Protein AF-A0A819GLT6-F1 (afdb_monomer_lite)

Sequence (121 aa):
MIDINNEDMTQNHTFIRQIHTNDDTNINTNDFDRIEAMKEKSKNAARSRREKENAEFFELAKLLPLPHAITDQLDKASVIRLTTSYLKMRAIIPEGLGSTWGSRSLTQSAIEREVNSQLAQ

Foldseek 3Di:
DDDPDPVVVVVVVVVVVVVPPDDPDCPDPVNVVVVVVVVVVVVVVVVVVVVVVVVVLLVLLVPFLDDSVVSVPDDSVVSVVSSVVVVVVCVVCVPPPPPVSNPPPPVNVVVVVVVVVVVVD

pLDDT: mean 75.35, std 18.66, range [40.0, 98.25]

Secondary structure (DSSP, 8-state):
-----TTHHHHHHHHHHHHT-SS-----HHHHHHHHHHHHHHHHHHHHHHHHHHHHHHHHHHTSSS-HHHHTT--HHHHHHHHHHHHHHHHH-TT--TTTT----HHHHHHHHHHHHHTT-

Structure (mmCIF, N/CA/C/O backbone):
data_AF-A0A819GLT6-F1
#
_entry.id   AF-A0A819GLT6-F1
#
loop_
_atom_site.group_PDB
_atom_site.id
_atom_site.type_symbol
_atom_site.label_atom_id
_atom_site.label_alt_id
_atom_site.label_comp_id
_atom_site.label_asym_id
_atom_site.label_entity_id
_atom_site.label_seq_id
_atom_site.pdbx_PDB_ins_code
_atom_site.Cartn_x
_atom_site.Cartn_y
_atom_site.Cartn_z
_atom_site.occupancy
_atom_site.B_iso_or_equiv
_atom_site.auth_seq_id
_atom_site.auth_comp_id
_atom_site.auth_asym_id
_atom_site.auth_atom_id
_atom_site.pdbx_PDB_model_num
ATOM 1 N N . MET A 1 1 ? -9.568 -15.986 -32.851 1.00 40.72 1 MET A N 1
ATOM 2 C CA . MET A 1 1 ? -8.146 -16.049 -32.469 1.00 40.72 1 MET A CA 1
ATOM 3 C C . MET A 1 1 ? -7.388 -15.549 -33.682 1.00 40.72 1 MET A C 1
ATOM 5 O O . MET A 1 1 ? -7.341 -16.260 -34.671 1.00 40.72 1 MET A O 1
ATOM 9 N N . ILE A 1 2 ? -7.037 -14.262 -33.692 1.00 40.00 2 ILE A N 1
ATOM 10 C CA . ILE A 1 2 ? -6.351 -13.619 -34.818 1.00 40.00 2 ILE A CA 1
ATOM 11 C C . ILE A 1 2 ? -5.000 -13.195 -34.266 1.00 40.00 2 ILE A C 1
ATOM 13 O O . ILE A 1 2 ? -4.938 -12.339 -33.383 1.00 40.00 2 ILE A O 1
ATOM 17 N N . ASP A 1 3 ? -3.960 -13.863 -34.744 1.00 49.28 3 ASP A N 1
ATOM 18 C CA . ASP A 1 3 ? -2.574 -13.571 -34.425 1.00 49.28 3 ASP A CA 1
ATOM 19 C C . ASP A 1 3 ? -2.206 -12.225 -35.057 1.00 49.28 3 ASP A C 1
ATOM 21 O O . ASP A 1 3 ? -2.098 -12.088 -36.276 1.00 49.28 3 ASP A O 1
ATOM 25 N N . ILE A 1 4 ? -2.081 -11.195 -34.219 1.00 56.06 4 ILE A N 1
ATOM 26 C CA . ILE A 1 4 ? -1.525 -9.907 -34.629 1.00 56.06 4 ILE A CA 1
ATOM 27 C C . ILE A 1 4 ? -0.021 -10.137 -34.775 1.00 56.06 4 ILE A C 1
ATOM 29 O O . ILE A 1 4 ? 0.717 -10.191 -33.792 1.00 56.06 4 ILE A O 1
ATOM 33 N N . ASN A 1 5 ? 0.393 -10.366 -36.020 1.00 52.62 5 ASN A N 1
ATOM 34 C CA . ASN A 1 5 ? 1.764 -10.642 -36.418 1.00 52.62 5 ASN A CA 1
ATOM 35 C C . ASN A 1 5 ? 2.733 -9.600 -35.844 1.00 52.62 5 ASN A C 1
ATOM 37 O O . ASN A 1 5 ? 2.623 -8.400 -36.090 1.00 52.62 5 ASN A O 1
ATOM 41 N N . ASN A 1 6 ? 3.733 -10.097 -35.121 1.00 50.75 6 ASN A N 1
ATOM 42 C CA . ASN A 1 6 ? 4.807 -9.330 -34.491 1.00 50.75 6 ASN A CA 1
ATOM 43 C C . ASN A 1 6 ? 5.763 -8.656 -35.512 1.00 50.75 6 ASN A C 1
ATOM 45 O O . ASN A 1 6 ? 6.681 -7.946 -35.113 1.00 50.75 6 ASN A O 1
ATOM 49 N N . GLU A 1 7 ? 5.558 -8.878 -36.818 1.00 52.72 7 GLU A N 1
ATOM 50 C CA . GLU A 1 7 ? 6.360 -8.334 -37.927 1.00 52.72 7 GLU A CA 1
ATOM 51 C C . GLU A 1 7 ? 5.970 -6.893 -38.318 1.00 52.72 7 GLU A C 1
ATOM 53 O O . GLU A 1 7 ? 6.817 -6.126 -38.780 1.00 52.72 7 GLU A O 1
ATOM 58 N N . ASP A 1 8 ? 4.719 -6.480 -38.084 1.00 47.94 8 ASP A N 1
ATOM 59 C CA . ASP A 1 8 ? 4.194 -5.181 -38.554 1.00 47.94 8 ASP A CA 1
ATOM 60 C C . ASP A 1 8 ? 4.674 -3.995 -37.682 1.00 47.94 8 ASP A C 1
ATOM 62 O O . ASP A 1 8 ? 4.849 -2.856 -38.129 1.00 47.94 8 ASP A O 1
ATOM 66 N N . MET A 1 9 ? 4.997 -4.265 -36.412 1.00 50.91 9 MET A N 1
ATOM 67 C CA . MET A 1 9 ? 5.510 -3.248 -35.486 1.00 50.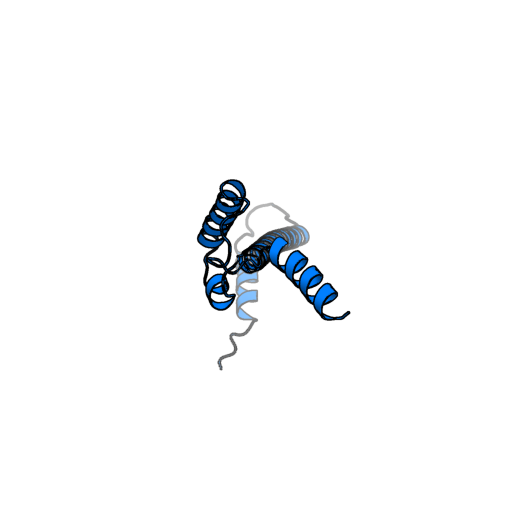91 9 MET A CA 1
ATOM 68 C C . MET A 1 9 ? 7.007 -2.958 -35.701 1.00 50.91 9 MET A C 1
ATOM 70 O O . MET A 1 9 ? 7.473 -1.846 -35.442 1.00 50.91 9 MET A O 1
ATOM 74 N N . THR A 1 10 ? 7.765 -3.921 -36.238 1.00 56.06 10 THR A N 1
ATOM 75 C CA . THR A 1 10 ? 9.195 -3.762 -36.564 1.00 56.06 10 THR A CA 1
ATOM 76 C C . THR A 1 10 ? 9.401 -2.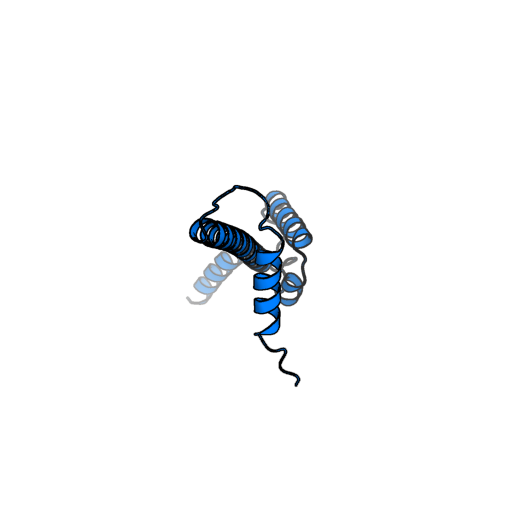936 -37.835 1.00 56.06 10 THR A C 1
ATOM 78 O O . THR A 1 10 ? 10.346 -2.144 -37.918 1.00 56.06 10 THR A O 1
ATOM 81 N N . GLN A 1 11 ? 8.487 -3.061 -38.802 1.00 53.19 11 GLN A N 1
ATOM 82 C CA . GLN A 1 11 ? 8.474 -2.256 -40.027 1.00 53.19 11 GLN A CA 1
ATOM 83 C C . GLN A 1 11 ? 8.196 -0.781 -39.720 1.00 53.19 11 GLN A C 1
ATOM 85 O O . GLN A 1 11 ? 8.917 0.084 -40.209 1.00 53.19 11 GLN A O 1
ATOM 90 N N . ASN A 1 12 ? 7.255 -0.484 -38.814 1.00 51.34 12 ASN A N 1
ATOM 91 C CA . ASN A 1 12 ? 7.021 0.886 -38.344 1.00 51.34 12 ASN A CA 1
ATOM 92 C C . ASN A 1 12 ? 8.275 1.497 -37.700 1.00 51.34 12 ASN A C 1
ATOM 94 O O . ASN A 1 12 ? 8.664 2.612 -38.033 1.00 51.34 12 ASN A O 1
ATOM 98 N N . HIS A 1 13 ? 8.973 0.752 -36.841 1.00 52.56 13 HIS A N 1
ATOM 99 C CA . HIS A 1 13 ? 10.213 1.237 -36.227 1.00 52.56 13 HIS A CA 1
ATOM 100 C C . HIS A 1 13 ? 11.342 1.458 -37.257 1.00 52.56 13 HIS A C 1
ATOM 102 O O . HIS A 1 13 ? 12.154 2.376 -37.123 1.00 52.56 13 HIS A O 1
ATOM 108 N N . THR A 1 14 ? 11.387 0.635 -38.307 1.00 56.62 14 THR A N 1
ATOM 109 C CA . THR A 1 14 ? 12.359 0.757 -39.407 1.00 56.62 14 THR A CA 1
ATOM 110 C C . THR A 1 14 ? 12.026 1.931 -40.333 1.00 56.62 14 THR A C 1
ATOM 112 O O . THR A 1 14 ? 12.925 2.639 -40.780 1.00 56.62 14 THR A O 1
ATOM 115 N N . PHE A 1 15 ? 10.742 2.200 -40.560 1.00 60.16 15 PHE A N 1
ATOM 116 C CA . PHE A 1 15 ? 10.264 3.320 -41.367 1.00 60.16 15 PHE A CA 1
ATOM 117 C C . PHE A 1 15 ? 10.466 4.668 -40.654 1.00 60.16 15 PHE A C 1
ATOM 119 O O . PHE A 1 15 ? 10.965 5.619 -41.252 1.00 60.16 15 PHE A O 1
ATOM 126 N N . ILE A 1 16 ? 10.209 4.734 -39.342 1.00 55.69 16 ILE A N 1
ATOM 127 C CA . ILE A 1 16 ? 10.506 5.920 -38.516 1.00 55.69 16 ILE A CA 1
ATOM 128 C C 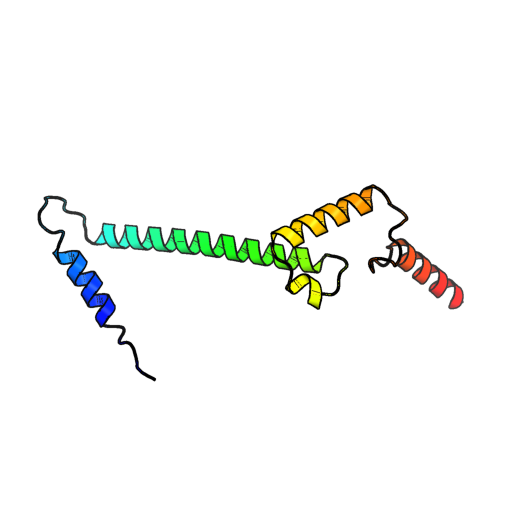. ILE A 1 16 ? 12.017 6.230 -38.494 1.00 55.69 16 ILE A C 1
ATOM 130 O O . ILE A 1 16 ? 12.402 7.398 -38.472 1.00 55.69 16 ILE A O 1
ATOM 134 N N . ARG A 1 17 ? 12.886 5.209 -38.594 1.00 55.88 17 ARG A N 1
ATOM 135 C CA . ARG A 1 17 ? 14.348 5.368 -38.729 1.00 55.88 17 ARG A CA 1
ATOM 136 C C . ARG A 1 17 ? 14.764 6.018 -40.060 1.00 55.88 17 ARG A C 1
ATOM 138 O O . ARG A 1 17 ? 15.793 6.683 -40.095 1.00 55.88 17 ARG A O 1
ATOM 145 N N . GLN A 1 18 ? 13.988 5.853 -41.134 1.00 54.00 18 GLN A N 1
ATOM 146 C CA . GLN A 1 18 ? 14.319 6.381 -42.467 1.00 54.00 18 GLN A CA 1
ATOM 147 C C . GLN A 1 18 ? 13.893 7.841 -42.688 1.00 54.00 18 GLN A C 1
ATOM 149 O O . GLN A 1 18 ? 14.492 8.518 -43.514 1.00 54.00 18 GLN A O 1
ATOM 154 N N . ILE A 1 19 ? 12.906 8.367 -41.953 1.00 53.53 19 ILE A N 1
ATOM 155 C CA . ILE A 1 19 ? 12.416 9.747 -42.166 1.00 53.53 19 ILE A CA 1
ATOM 156 C C . ILE A 1 19 ? 13.370 10.814 -41.579 1.00 53.53 19 ILE A C 1
ATOM 158 O O . ILE A 1 19 ? 13.351 11.963 -42.012 1.00 53.53 19 ILE A O 1
ATOM 162 N N . HIS A 1 20 ? 14.254 10.450 -40.644 1.00 54.16 20 HIS A N 1
ATOM 163 C CA . HIS A 1 20 ? 15.165 11.377 -39.950 1.00 54.16 20 HIS A CA 1
ATOM 164 C C . HIS A 1 20 ? 16.569 11.523 -40.587 1.00 54.16 20 HIS A C 1
ATOM 166 O O . HIS A 1 20 ? 17.479 12.031 -39.936 1.00 54.16 20 HIS A O 1
ATOM 172 N N . THR A 1 21 ? 16.788 11.089 -41.835 1.00 53.91 21 THR A N 1
ATOM 173 C CA . THR A 1 21 ? 18.126 11.066 -42.469 1.00 53.91 21 THR A CA 1
ATOM 174 C C . THR A 1 21 ? 18.391 12.234 -43.424 1.00 53.91 21 THR A C 1
ATOM 176 O O . THR A 1 21 ? 18.795 12.011 -44.560 1.00 53.91 21 THR A O 1
ATOM 179 N N . ASN A 1 22 ? 18.177 13.475 -42.987 1.00 53.84 22 ASN A N 1
ATOM 180 C CA . ASN A 1 22 ? 18.681 14.659 -43.697 1.00 53.84 22 ASN A CA 1
ATOM 181 C C . ASN A 1 22 ? 19.185 15.704 -42.688 1.00 53.84 22 ASN A C 1
ATOM 183 O O . ASN A 1 22 ? 18.630 16.791 -42.608 1.00 53.84 22 ASN A O 1
ATOM 187 N N . ASP A 1 23 ? 20.177 15.348 -41.870 1.00 50.72 23 ASP A N 1
ATOM 188 C CA . ASP A 1 23 ? 21.031 16.320 -41.172 1.00 50.72 23 ASP A CA 1
ATOM 189 C C . ASP A 1 23 ? 22.279 15.614 -40.611 1.00 50.72 23 ASP A C 1
ATOM 191 O O . ASP A 1 23 ? 22.182 14.505 -40.078 1.00 50.72 23 ASP A O 1
ATOM 195 N N . ASP A 1 24 ? 23.448 16.247 -40.746 1.00 55.41 24 ASP A N 1
ATOM 196 C CA . ASP A 1 24 ? 24.805 15.734 -40.470 1.00 55.41 24 ASP A CA 1
ATOM 197 C C . ASP A 1 24 ? 25.102 15.425 -38.983 1.00 55.41 24 ASP A C 1
ATOM 199 O O . ASP A 1 24 ? 26.063 15.916 -38.387 1.00 55.41 24 ASP A O 1
ATOM 203 N N . THR A 1 25 ? 24.325 14.545 -38.352 1.00 58.94 25 THR A N 1
ATOM 204 C CA . THR A 1 25 ? 24.693 13.950 -37.062 1.00 58.94 25 THR A CA 1
ATOM 205 C C . THR A 1 25 ? 24.854 12.446 -37.224 1.00 58.94 25 THR A C 1
ATOM 207 O O . THR A 1 25 ? 23.896 11.678 -37.248 1.00 58.94 25 THR A O 1
ATOM 210 N N . ASN A 1 26 ? 26.112 12.017 -37.348 1.00 55.94 26 ASN A N 1
ATOM 211 C CA . ASN A 1 26 ? 26.538 10.625 -37.233 1.00 55.94 26 ASN A CA 1
ATOM 212 C C . ASN A 1 26 ? 26.290 10.141 -35.791 1.00 55.94 26 ASN A C 1
ATOM 214 O O . ASN A 1 26 ? 27.213 10.018 -34.988 1.00 55.94 26 ASN A O 1
ATOM 218 N N . ILE A 1 27 ? 25.019 9.949 -35.432 1.00 58.78 27 ILE A N 1
ATOM 219 C CA . ILE A 1 27 ? 24.626 9.238 -34.223 1.00 58.78 27 ILE A CA 1
ATOM 220 C C . ILE A 1 27 ? 24.826 7.765 -34.552 1.00 58.78 27 ILE A C 1
ATOM 222 O O . ILE A 1 27 ? 24.081 7.171 -35.333 1.00 58.78 27 ILE A O 1
ATOM 226 N N . ASN A 1 28 ? 25.892 7.201 -33.994 1.00 66.25 28 ASN A N 1
ATOM 227 C CA . ASN A 1 28 ? 26.255 5.807 -34.170 1.00 66.25 28 ASN A CA 1
ATOM 228 C C . ASN A 1 28 ? 25.043 4.949 -33.767 1.00 66.25 28 ASN A C 1
ATOM 230 O O . ASN A 1 28 ? 24.435 5.196 -32.728 1.00 66.25 28 ASN A O 1
ATOM 234 N N . THR A 1 29 ? 24.660 3.944 -34.557 1.00 66.56 29 THR A N 1
ATOM 235 C CA . THR A 1 29 ? 23.488 3.085 -34.269 1.00 66.56 29 THR A CA 1
ATOM 236 C C . THR A 1 29 ? 23.526 2.492 -32.853 1.00 66.56 29 THR A C 1
ATOM 238 O O . THR A 1 29 ? 22.488 2.316 -32.219 1.00 66.56 29 THR A O 1
ATOM 241 N N . ASN A 1 30 ? 24.738 2.298 -32.324 1.00 71.81 30 ASN A N 1
ATOM 242 C CA . ASN A 1 30 ? 25.027 1.879 -30.953 1.00 71.81 30 ASN A CA 1
ATOM 243 C C . ASN A 1 30 ? 24.509 2.847 -29.866 1.00 71.81 30 ASN A C 1
ATOM 245 O O . ASN A 1 30 ? 24.168 2.410 -28.766 1.00 71.81 30 ASN A O 1
ATOM 249 N N . ASP A 1 31 ? 24.439 4.149 -30.147 1.00 77.62 31 ASP A N 1
ATOM 250 C CA . ASP A 1 31 ? 23.970 5.161 -29.196 1.00 77.62 31 ASP A CA 1
ATOM 251 C C . ASP A 1 31 ? 22.444 5.171 -29.087 1.00 77.62 31 ASP A C 1
ATOM 253 O O . ASP A 1 31 ? 21.910 5.323 -27.987 1.00 77.62 31 ASP A O 1
ATOM 257 N N . PHE A 1 32 ? 21.729 4.933 -30.191 1.00 78.75 32 PHE A N 1
ATOM 258 C CA . PHE A 1 32 ? 20.270 4.800 -30.165 1.00 78.75 32 PHE A CA 1
ATOM 259 C C . PHE A 1 32 ? 19.838 3.581 -29.339 1.00 78.75 32 PHE A C 1
ATOM 261 O O . PHE A 1 32 ? 19.008 3.713 -28.438 1.00 78.75 32 PHE A O 1
ATOM 268 N N . ASP A 1 33 ? 20.465 2.422 -29.566 1.00 81.56 33 ASP A N 1
ATOM 269 C CA . ASP A 1 33 ? 20.193 1.195 -28.804 1.00 81.56 33 ASP A CA 1
ATOM 270 C C . ASP A 1 33 ? 20.529 1.368 -27.314 1.00 81.56 33 ASP A C 1
ATOM 272 O O . ASP A 1 33 ? 19.822 0.874 -26.430 1.00 81.56 33 ASP A O 1
ATOM 276 N N . ARG A 1 34 ? 21.577 2.140 -27.002 1.00 84.31 34 ARG A N 1
ATOM 277 C CA . ARG A 1 34 ? 21.939 2.490 -25.625 1.00 84.31 34 ARG A CA 1
ATOM 278 C C . ARG A 1 34 ? 20.911 3.419 -24.974 1.00 84.31 34 ARG A C 1
ATOM 280 O O . ARG A 1 34 ? 20.588 3.222 -23.801 1.00 84.31 34 ARG A O 1
ATOM 287 N N . ILE A 1 35 ? 20.380 4.399 -25.706 1.00 86.62 35 ILE A N 1
ATOM 288 C CA . ILE A 1 35 ? 19.315 5.294 -25.228 1.00 86.62 35 ILE A CA 1
ATOM 289 C C . ILE A 1 35 ? 18.028 4.503 -24.964 1.00 86.62 35 ILE A C 1
ATOM 291 O O . ILE A 1 35 ? 17.430 4.666 -23.899 1.00 86.62 35 ILE A O 1
ATOM 295 N N . GLU A 1 36 ? 17.629 3.614 -25.874 1.00 84.38 36 GLU A N 1
ATOM 296 C CA . GLU A 1 36 ? 16.491 2.701 -25.691 1.00 84.38 36 GLU A CA 1
ATOM 297 C C . GLU A 1 36 ? 16.688 1.797 -24.465 1.00 84.38 36 GLU A C 1
ATOM 299 O O . GLU A 1 36 ? 15.834 1.748 -23.576 1.00 84.38 36 GLU A O 1
ATOM 304 N N . ALA A 1 37 ? 17.863 1.178 -24.323 1.00 84.25 37 ALA A N 1
ATOM 305 C CA . ALA A 1 37 ? 18.182 0.357 -23.157 1.00 84.25 37 ALA A CA 1
ATOM 306 C C . ALA A 1 37 ? 18.140 1.157 -21.841 1.00 84.25 37 ALA A C 1
ATOM 308 O O . ALA A 1 37 ? 17.707 0.642 -20.808 1.00 84.25 37 ALA A O 1
ATOM 309 N N . MET A 1 38 ? 18.578 2.420 -21.844 1.00 88.62 38 MET A N 1
ATOM 310 C CA . MET A 1 38 ? 18.496 3.301 -20.674 1.00 88.62 38 MET A CA 1
ATOM 311 C C . MET A 1 38 ? 17.050 3.697 -20.345 1.00 88.62 38 MET A C 1
ATOM 313 O O . MET A 1 38 ? 16.677 3.698 -19.167 1.00 88.62 38 MET A O 1
ATOM 317 N N . LYS A 1 39 ? 16.221 3.982 -21.357 1.00 89.19 39 LYS A N 1
ATOM 318 C CA . LYS A 1 39 ? 14.787 4.256 -21.181 1.00 89.19 39 LYS A CA 1
ATOM 319 C C . LYS A 1 39 ? 14.059 3.048 -20.598 1.00 89.19 39 LYS A C 1
ATOM 321 O O . LYS A 1 39 ? 13.345 3.196 -19.605 1.00 89.19 39 LYS A O 1
ATOM 326 N N . GLU A 1 40 ? 14.298 1.855 -21.137 1.00 89.75 40 GLU A N 1
ATOM 327 C CA . GLU A 1 40 ? 13.688 0.623 -20.629 1.00 89.75 40 GLU A CA 1
ATOM 328 C C . GLU A 1 40 ? 14.162 0.290 -19.206 1.00 89.75 40 GLU A C 1
ATOM 330 O O . GLU A 1 40 ? 13.347 -0.069 -18.355 1.00 89.75 40 GLU A O 1
ATOM 335 N N . LYS A 1 41 ? 15.442 0.514 -18.871 1.00 89.44 41 LYS A N 1
ATOM 336 C CA . LYS A 1 41 ? 15.929 0.396 -17.482 1.00 89.44 41 LYS A CA 1
ATOM 337 C C . LYS A 1 41 ? 15.217 1.361 -16.531 1.00 89.44 41 LYS A C 1
ATOM 339 O O . LYS A 1 41 ? 14.790 0.941 -15.457 1.00 89.44 41 LYS A O 1
ATOM 344 N N . SER A 1 42 ? 15.057 2.628 -16.918 1.00 93.50 42 SER A N 1
ATOM 345 C CA . SER A 1 42 ? 14.346 3.634 -16.113 1.00 93.50 42 SER A CA 1
ATOM 346 C C . SER A 1 42 ? 12.877 3.256 -15.898 1.00 93.50 42 SER A C 1
ATOM 348 O O . SER A 1 42 ? 12.363 3.295 -14.777 1.00 93.50 42 SER A O 1
ATOM 350 N N . LYS A 1 43 ? 12.210 2.792 -16.956 1.00 95.25 43 LYS A N 1
ATOM 351 C CA . LYS A 1 43 ? 10.828 2.306 -16.916 1.00 95.25 43 LYS A CA 1
ATOM 352 C C . LYS A 1 43 ? 10.673 1.094 -15.996 1.00 95.25 43 LYS A C 1
ATOM 354 O O . LYS A 1 43 ? 9.768 1.085 -15.160 1.00 95.25 43 LYS A O 1
ATOM 359 N N . ASN A 1 44 ? 11.576 0.118 -16.085 1.00 95.56 44 ASN A N 1
ATOM 360 C CA . ASN A 1 44 ? 11.585 -1.047 -15.200 1.00 95.56 44 ASN A CA 1
ATOM 361 C C . ASN A 1 44 ? 11.859 -0.653 -13.743 1.00 95.56 44 ASN A C 1
ATOM 363 O O . ASN A 1 44 ? 11.182 -1.146 -12.844 1.00 95.56 44 ASN A O 1
ATOM 367 N N . ALA A 1 45 ? 12.771 0.292 -13.495 1.00 96.69 45 ALA A N 1
ATOM 368 C CA . ALA A 1 45 ? 13.023 0.819 -12.155 1.00 96.69 45 ALA A CA 1
ATOM 369 C C . ALA A 1 45 ? 11.791 1.537 -11.573 1.00 96.69 45 ALA A C 1
ATOM 371 O O . ALA A 1 45 ? 11.440 1.338 -10.408 1.00 96.69 45 ALA A O 1
ATOM 372 N N . ALA A 1 46 ? 11.087 2.336 -12.381 1.00 97.69 46 ALA A N 1
ATOM 373 C CA . ALA A 1 46 ? 9.848 2.993 -11.974 1.00 97.69 46 ALA A CA 1
ATOM 374 C C . ALA A 1 46 ? 8.723 1.985 -11.689 1.00 97.69 46 ALA A C 1
ATOM 376 O O . ALA A 1 46 ? 7.993 2.149 -10.710 1.00 97.69 46 ALA A O 1
ATOM 377 N N . ARG A 1 47 ? 8.598 0.934 -12.511 1.00 97.38 47 ARG A N 1
ATOM 378 C CA . ARG A 1 47 ? 7.649 -0.165 -12.291 1.00 97.38 47 ARG A CA 1
ATOM 379 C C . ARG A 1 47 ? 7.954 -0.901 -10.988 1.00 97.38 47 ARG A C 1
ATOM 381 O O . ARG A 1 47 ? 7.076 -0.975 -10.138 1.00 97.38 47 ARG A O 1
ATOM 388 N N . SER A 1 48 ? 9.199 -1.333 -10.794 1.00 97.81 48 SER A N 1
ATOM 389 C CA . SER A 1 48 ? 9.633 -2.036 -9.582 1.00 97.81 48 SER A CA 1
ATOM 390 C C . SER A 1 48 ? 9.384 -1.206 -8.316 1.00 97.81 48 SER A C 1
ATOM 392 O O . SER A 1 48 ? 8.889 -1.728 -7.319 1.00 97.81 48 SER A O 1
ATOM 394 N N . ARG A 1 49 ? 9.619 0.115 -8.363 1.00 98.25 49 ARG A N 1
ATOM 395 C CA . ARG A 1 49 ? 9.249 1.024 -7.265 1.00 98.25 49 ARG A CA 1
ATOM 396 C C . ARG A 1 49 ? 7.750 1.008 -6.960 1.00 98.25 49 ARG A C 1
ATOM 398 O O . ARG A 1 49 ? 7.387 0.920 -5.793 1.00 98.25 49 ARG A O 1
ATOM 405 N N . ARG A 1 50 ? 6.894 1.099 -7.985 1.00 98.25 50 ARG A N 1
ATOM 406 C CA . ARG A 1 50 ? 5.428 1.071 -7.817 1.00 98.25 50 ARG A CA 1
ATOM 407 C C . ARG A 1 50 ? 4.942 -0.275 -7.283 1.00 98.25 50 ARG A C 1
ATOM 409 O O . ARG A 1 50 ? 4.066 -0.300 -6.431 1.00 98.25 50 ARG A O 1
ATOM 416 N N . GLU A 1 51 ? 5.507 -1.378 -7.763 1.00 98.06 51 GLU A N 1
ATOM 417 C CA . GLU A 1 51 ? 5.180 -2.731 -7.297 1.00 98.06 51 GLU A CA 1
ATOM 418 C C . GLU A 1 51 ? 5.563 -2.925 -5.830 1.00 98.06 51 GLU A C 1
ATOM 420 O O . GLU A 1 51 ? 4.748 -3.408 -5.047 1.00 98.06 51 GLU A O 1
ATOM 425 N N . LYS A 1 52 ? 6.763 -2.477 -5.439 1.00 98.00 52 LYS A N 1
ATOM 426 C CA . LYS A 1 52 ? 7.210 -2.518 -4.044 1.00 98.00 52 LYS A CA 1
ATOM 427 C C . LYS A 1 52 ? 6.306 -1.683 -3.137 1.00 98.00 52 LYS A C 1
ATOM 429 O O . LYS A 1 52 ? 5.848 -2.179 -2.116 1.00 98.00 52 LYS A O 1
ATOM 434 N N . GLU A 1 53 ? 6.012 -0.446 -3.533 1.00 97.25 53 GLU A N 1
ATOM 435 C CA . GLU A 1 53 ? 5.095 0.431 -2.798 1.00 97.25 53 GLU A CA 1
ATOM 436 C C . GLU A 1 53 ? 3.707 -0.216 -2.655 1.00 97.25 53 GLU A C 1
ATOM 438 O O . GLU A 1 53 ? 3.145 -0.241 -1.565 1.00 97.25 53 GLU A O 1
ATOM 443 N N . ASN A 1 54 ? 3.161 -0.794 -3.732 1.00 96.81 54 ASN A N 1
ATOM 444 C CA . ASN A 1 54 ? 1.880 -1.498 -3.685 1.00 96.81 54 ASN A CA 1
ATOM 445 C C . ASN A 1 54 ? 1.912 -2.663 -2.689 1.00 96.81 54 ASN A C 1
ATOM 447 O O . ASN A 1 54 ? 0.981 -2.798 -1.900 1.00 96.81 54 ASN A O 1
ATOM 451 N N . ALA A 1 55 ? 2.971 -3.477 -2.702 1.00 96.88 55 ALA A N 1
ATOM 452 C CA . ALA A 1 55 ? 3.129 -4.579 -1.758 1.00 96.88 55 ALA A CA 1
ATOM 453 C C . ALA A 1 55 ? 3.157 -4.081 -0.305 1.00 96.88 55 ALA A C 1
ATOM 455 O O . ALA A 1 55 ? 2.448 -4.624 0.538 1.00 96.88 55 ALA A O 1
ATOM 456 N N . GLU A 1 56 ? 3.897 -3.007 -0.021 1.00 97.31 56 GLU A N 1
ATOM 457 C CA . GLU A 1 56 ? 3.933 -2.392 1.312 1.00 97.31 56 GLU A CA 1
ATOM 458 C C . GLU A 1 56 ? 2.552 -1.873 1.750 1.00 97.31 56 GLU A C 1
ATOM 460 O O . GLU A 1 56 ? 2.170 -2.057 2.905 1.00 97.31 56 GLU A O 1
ATOM 465 N N . PHE A 1 57 ? 1.760 -1.294 0.838 1.00 97.00 57 PHE A N 1
ATOM 466 C CA . PHE A 1 57 ? 0.376 -0.893 1.124 1.00 97.00 57 PHE A CA 1
ATOM 467 C C . PHE A 1 57 ? -0.527 -2.079 1.477 1.00 97.00 57 PHE A C 1
ATOM 469 O O . PHE A 1 57 ? -1.324 -1.974 2.411 1.00 97.00 57 PHE A O 1
ATOM 476 N N . PHE A 1 58 ? -0.406 -3.198 0.757 1.00 95.56 58 PHE A N 1
ATOM 477 C CA . PHE A 1 58 ? -1.175 -4.408 1.056 1.00 95.56 58 PHE A CA 1
ATOM 478 C C . PHE A 1 58 ? -0.784 -5.008 2.405 1.00 95.56 58 PHE A C 1
ATOM 480 O O . PHE A 1 58 ? -1.659 -5.345 3.201 1.00 95.56 58 PHE A O 1
ATOM 487 N N . GLU A 1 59 ? 0.513 -5.095 2.700 1.00 95.88 59 GLU A N 1
ATOM 488 C CA . GLU A 1 59 ? 0.982 -5.567 4.005 1.00 95.88 59 GLU A CA 1
ATOM 489 C C . GLU A 1 59 ? 0.514 -4.647 5.135 1.00 95.88 59 GLU A C 1
ATOM 491 O O . GLU A 1 59 ? 0.033 -5.124 6.160 1.00 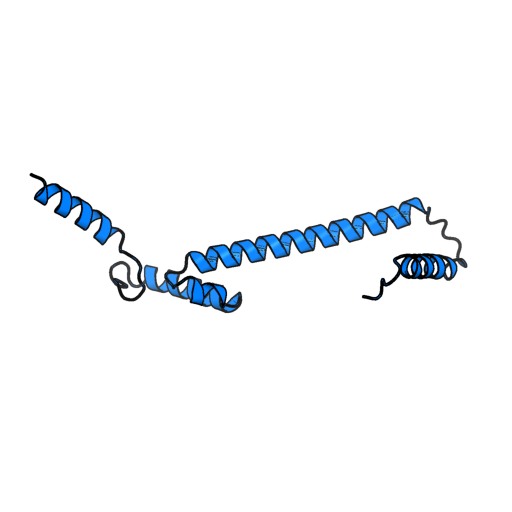95.88 59 GLU A O 1
ATOM 496 N N . LEU A 1 60 ? 0.545 -3.328 4.930 1.00 96.56 60 LEU A N 1
ATOM 497 C CA . LEU A 1 60 ? 0.018 -2.380 5.907 1.00 96.56 60 LEU A CA 1
ATOM 498 C C . LEU A 1 60 ? -1.482 -2.586 6.164 1.00 96.56 60 LEU A C 1
ATOM 500 O O . LEU A 1 60 ? -1.916 -2.537 7.314 1.00 96.56 60 LEU A O 1
ATOM 504 N N . ALA A 1 61 ? -2.269 -2.835 5.115 1.00 96.31 61 ALA A N 1
ATOM 505 C CA . ALA A 1 61 ? -3.701 -3.084 5.237 1.00 96.31 61 ALA A CA 1
ATOM 506 C C . ALA A 1 61 ? -3.996 -4.357 6.050 1.00 96.31 61 ALA A C 1
ATOM 508 O O . ALA A 1 61 ? -4.891 -4.338 6.892 1.00 96.31 61 ALA A O 1
ATOM 509 N N . LYS A 1 62 ? -3.200 -5.423 5.881 1.00 93.44 62 LYS A N 1
ATOM 510 C CA . LYS A 1 62 ? -3.325 -6.680 6.649 1.00 93.44 62 LYS A CA 1
ATOM 511 C C . LYS A 1 62 ? -3.048 -6.523 8.147 1.00 93.44 62 LYS A C 1
ATOM 513 O O . LYS A 1 62 ? -3.501 -7.346 8.936 1.00 93.44 62 LYS A O 1
ATOM 518 N N . LEU A 1 63 ? -2.293 -5.496 8.542 1.00 93.00 63 LEU A N 1
ATOM 519 C CA . LEU A 1 63 ? -1.992 -5.203 9.948 1.00 93.00 63 LEU A CA 1
ATOM 520 C C . LEU A 1 63 ? -3.100 -4.408 10.646 1.00 93.00 63 LEU A C 1
ATOM 522 O O . LEU A 1 63 ? -3.070 -4.266 11.873 1.00 93.00 63 LEU A O 1
ATOM 526 N N . LEU A 1 64 ? -4.059 -3.862 9.894 1.00 92.69 64 LEU A N 1
ATOM 527 C CA . LEU A 1 64 ? -5.229 -3.236 10.494 1.00 92.69 64 LEU A CA 1
ATOM 528 C C . LEU A 1 64 ? -6.061 -4.297 11.219 1.00 92.69 64 LEU A C 1
ATOM 530 O O . LEU A 1 64 ? -6.189 -5.421 10.738 1.00 92.69 64 LEU A O 1
ATOM 534 N N . PRO A 1 65 ? -6.679 -3.949 12.357 1.00 89.50 65 PRO A N 1
ATOM 535 C CA . PRO A 1 65 ? -7.481 -4.885 13.128 1.00 89.50 65 PRO A CA 1
ATOM 536 C C . PRO A 1 65 ? -8.894 -4.999 12.518 1.00 89.50 65 PRO A C 1
ATOM 538 O O . PRO A 1 65 ? -9.906 -4.702 13.147 1.00 89.50 65 PRO A O 1
ATOM 541 N N . LEU A 1 66 ? -8.949 -5.356 11.236 1.00 88.06 66 LEU A N 1
ATOM 542 C CA . LEU A 1 66 ? -10.147 -5.493 10.417 1.00 88.06 66 LEU A CA 1
ATOM 543 C C . LEU A 1 66 ? -10.079 -6.834 9.667 1.00 88.06 66 LEU A C 1
ATOM 545 O O . LEU A 1 66 ? -8.988 -7.307 9.353 1.00 88.06 66 LEU A O 1
ATOM 549 N N . PRO A 1 67 ? -11.219 -7.458 9.339 1.00 90.44 67 PRO A N 1
ATOM 550 C CA . PRO A 1 67 ? -11.234 -8.648 8.495 1.00 90.44 67 PRO A CA 1
ATOM 551 C C . PRO A 1 67 ? -10.559 -8.412 7.134 1.00 90.44 67 PRO A C 1
ATOM 553 O O . PRO A 1 67 ? -10.848 -7.419 6.463 1.00 90.44 67 PRO A O 1
ATOM 556 N N . HIS A 1 68 ? -9.739 -9.372 6.692 1.00 89.38 68 HIS A N 1
ATOM 557 C CA . HIS A 1 68 ? -8.980 -9.295 5.433 1.00 89.38 68 HIS A CA 1
ATOM 558 C C . HIS A 1 68 ? -9.863 -8.980 4.212 1.00 89.38 68 HIS A C 1
ATOM 560 O O . HIS A 1 68 ? -9.523 -8.134 3.390 1.00 89.38 68 HIS A O 1
ATOM 566 N N . ALA A 1 69 ? -11.062 -9.573 4.164 1.00 92.06 69 ALA A N 1
ATOM 567 C CA . ALA A 1 69 ? -12.043 -9.351 3.099 1.00 92.06 69 ALA A CA 1
ATOM 568 C C . ALA A 1 69 ? -12.454 -7.875 2.922 1.00 92.06 69 ALA A C 1
ATOM 570 O O . ALA A 1 69 ? -12.874 -7.483 1.834 1.00 92.06 69 ALA A O 1
ATOM 571 N N . ILE A 1 70 ? -12.351 -7.069 3.985 1.00 92.38 70 ILE A N 1
ATOM 572 C CA . ILE A 1 70 ? -12.624 -5.628 3.961 1.00 92.38 70 ILE A CA 1
ATOM 573 C C . ILE A 1 70 ? -11.350 -4.865 3.599 1.00 92.38 70 ILE A C 1
ATOM 575 O O . ILE A 1 70 ? -11.396 -3.970 2.759 1.00 92.38 70 ILE A O 1
ATOM 579 N N . THR A 1 71 ? -10.211 -5.216 4.206 1.00 92.88 71 THR A N 1
ATOM 580 C CA . THR A 1 71 ? -8.940 -4.507 3.985 1.00 92.88 71 THR A CA 1
ATOM 581 C C . THR A 1 71 ? -8.452 -4.601 2.542 1.00 92.88 71 THR A C 1
ATOM 583 O O . THR A 1 71 ? -7.851 -3.650 2.053 1.00 92.88 71 THR A O 1
ATOM 586 N N . ASP A 1 72 ? -8.751 -5.702 1.850 1.00 93.62 72 ASP A N 1
ATOM 587 C CA . ASP A 1 72 ? -8.369 -5.918 0.446 1.00 93.62 72 ASP A CA 1
ATOM 588 C C . ASP A 1 72 ? -9.076 -4.988 -0.538 1.00 93.62 72 ASP A C 1
ATOM 590 O O . ASP A 1 72 ? -8.572 -4.731 -1.629 1.00 93.62 72 ASP A O 1
ATOM 594 N N . GLN A 1 73 ? -10.245 -4.473 -0.157 1.00 95.50 73 GLN A N 1
ATOM 595 C CA . GLN A 1 73 ? -11.035 -3.563 -0.986 1.00 95.50 73 GLN A CA 1
ATOM 596 C C . GLN A 1 73 ? -10.689 -2.092 -0.723 1.00 95.50 73 GLN A C 1
ATOM 598 O O . GLN A 1 73 ? -11.246 -1.203 -1.368 1.00 95.50 73 GLN A O 1
ATOM 603 N N . LEU A 1 74 ? -9.794 -1.813 0.232 1.00 96.44 74 LEU A N 1
ATOM 604 C CA . LEU A 1 74 ? -9.411 -0.450 0.570 1.00 96.44 74 LEU A CA 1
ATOM 605 C C . LEU A 1 74 ? -8.487 0.137 -0.494 1.00 96.44 74 LEU A C 1
ATOM 607 O O . LEU A 1 74 ? -7.483 -0.451 -0.894 1.00 96.44 74 LEU A O 1
ATOM 611 N N . ASP A 1 75 ? -8.786 1.367 -0.891 1.00 97.00 75 ASP A N 1
ATOM 612 C CA . ASP A 1 75 ? -7.868 2.179 -1.668 1.00 97.00 75 ASP A CA 1
ATOM 613 C C . ASP A 1 75 ? -6.710 2.689 -0.790 1.00 97.00 75 ASP A C 1
ATOM 615 O O . ASP A 1 75 ? -6.819 2.812 0.436 1.00 97.00 75 ASP A O 1
ATOM 619 N N . LYS A 1 76 ? -5.585 3.045 -1.424 1.00 96.88 76 LYS A N 1
ATOM 620 C CA . LYS A 1 76 ? -4.359 3.481 -0.729 1.00 96.88 76 LYS A CA 1
ATOM 621 C C . LYS A 1 76 ? -4.605 4.614 0.271 1.00 96.88 76 LYS A C 1
ATOM 623 O O . LYS A 1 76 ? -4.036 4.608 1.361 1.00 96.88 76 LYS A O 1
ATOM 628 N N . ALA A 1 77 ? -5.461 5.579 -0.073 1.00 98.00 77 ALA A N 1
ATOM 629 C CA . ALA A 1 77 ? -5.747 6.710 0.804 1.00 98.00 77 ALA A CA 1
ATOM 630 C C . ALA A 1 77 ? -6.521 6.276 2.056 1.00 98.00 77 ALA A C 1
ATOM 632 O O . ALA A 1 77 ? -6.230 6.749 3.158 1.00 98.00 77 ALA A O 1
ATOM 633 N N . SER A 1 78 ? -7.485 5.364 1.922 1.00 97.94 78 SER A N 1
ATOM 634 C CA . SER A 1 78 ? -8.207 4.830 3.079 1.00 97.94 78 SER A CA 1
ATOM 635 C C . SER A 1 78 ? -7.315 3.982 3.975 1.00 97.94 78 SER A C 1
ATOM 637 O O . SER A 1 78 ? -7.395 4.156 5.190 1.00 97.94 78 SER A O 1
ATOM 639 N N . VAL A 1 79 ? -6.398 3.178 3.420 1.00 97.06 79 VAL A N 1
ATOM 640 C CA . VAL A 1 79 ? -5.386 2.457 4.219 1.00 97.06 79 VAL A CA 1
ATOM 641 C C . VAL A 1 79 ? -4.592 3.435 5.095 1.00 97.06 79 VAL A C 1
ATOM 643 O O . VAL A 1 79 ? -4.512 3.242 6.305 1.00 97.06 79 VAL A O 1
ATOM 646 N N . ILE A 1 80 ? -4.089 4.547 4.540 1.00 98.19 80 ILE A N 1
ATOM 647 C CA . ILE A 1 80 ? -3.361 5.561 5.331 1.00 98.19 80 ILE A CA 1
ATOM 648 C C . ILE A 1 80 ? -4.244 6.206 6.401 1.00 98.19 80 ILE A C 1
ATOM 650 O O . ILE A 1 80 ? -3.818 6.336 7.553 1.00 98.19 80 ILE A O 1
ATOM 654 N N . ARG A 1 81 ? -5.465 6.625 6.042 1.00 97.75 81 ARG A N 1
ATOM 655 C CA . ARG A 1 81 ? -6.382 7.303 6.974 1.00 97.75 81 ARG A CA 1
ATOM 656 C C . ARG A 1 81 ? -6.754 6.403 8.149 1.00 97.75 81 ARG A C 1
ATOM 658 O O . ARG A 1 81 ? -6.701 6.858 9.294 1.00 97.75 81 ARG A O 1
ATOM 665 N N . LEU A 1 82 ? -7.086 5.141 7.881 1.00 95.62 82 LEU A N 1
ATOM 666 C CA . LEU A 1 82 ? -7.460 4.167 8.905 1.00 95.62 82 LEU A CA 1
ATOM 667 C C . LEU A 1 82 ? -6.267 3.802 9.788 1.00 95.62 82 LEU A C 1
ATOM 669 O O . LEU A 1 82 ? -6.393 3.878 11.006 1.00 95.62 82 LEU A O 1
ATOM 673 N N . THR A 1 83 ? -5.095 3.527 9.209 1.00 95.50 83 THR A N 1
ATOM 674 C CA . THR A 1 83 ? -3.862 3.266 9.974 1.00 95.50 83 THR A CA 1
ATOM 675 C C . THR A 1 83 ? -3.503 4.439 10.876 1.00 95.50 83 THR A C 1
ATOM 677 O O . THR A 1 83 ? -3.256 4.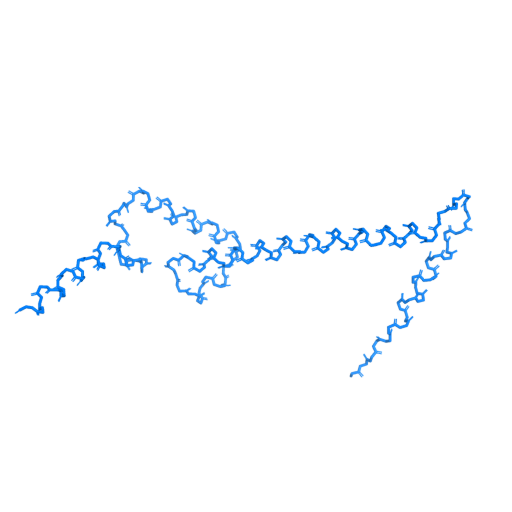259 12.067 1.00 95.50 83 THR A O 1
ATOM 680 N N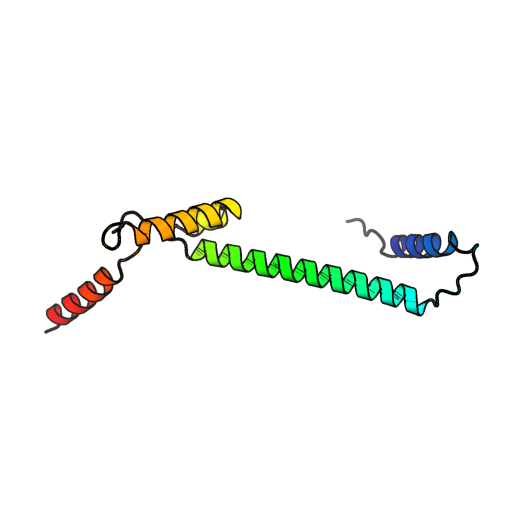 . THR A 1 84 ? -3.522 5.661 10.343 1.00 95.56 84 THR A N 1
ATOM 681 C CA . THR A 1 84 ? -3.214 6.861 11.132 1.00 95.56 84 THR A CA 1
ATOM 682 C C . THR A 1 84 ? -4.206 7.031 12.280 1.00 95.56 84 THR A C 1
ATOM 684 O O . THR A 1 84 ? -3.806 7.308 13.411 1.00 95.56 84 THR A O 1
ATOM 687 N N . SER A 1 85 ? -5.499 6.843 12.009 1.00 93.75 85 SER A N 1
ATOM 688 C CA . SER A 1 85 ? -6.548 6.921 13.031 1.00 93.75 85 SER A CA 1
ATOM 689 C C . SER A 1 85 ? -6.368 5.841 14.096 1.00 93.75 85 SER A C 1
ATOM 691 O O . SER A 1 85 ? -6.446 6.140 15.285 1.00 93.75 85 SER A O 1
ATOM 693 N N . TYR A 1 86 ? -6.040 4.615 13.690 1.00 91.25 86 TYR A N 1
ATOM 694 C CA . TYR A 1 86 ? -5.771 3.496 14.587 1.00 91.25 86 TYR A CA 1
ATOM 695 C C . TYR A 1 86 ? -4.605 3.786 15.539 1.00 91.25 86 TYR A C 1
ATOM 697 O O . TYR A 1 86 ? -4.751 3.643 16.753 1.00 91.25 86 TYR A O 1
ATOM 705 N N . LEU A 1 87 ? -3.472 4.269 15.021 1.00 90.69 87 LEU A N 1
ATOM 706 C CA . LEU A 1 87 ? -2.314 4.618 15.849 1.00 90.69 87 LEU A CA 1
ATOM 707 C C . LEU A 1 87 ? -2.631 5.752 16.835 1.00 90.69 87 LEU A C 1
ATOM 709 O O . LEU A 1 87 ? -2.270 5.662 18.008 1.00 90.69 87 LEU A O 1
ATOM 713 N N . LYS A 1 88 ? -3.351 6.792 16.391 1.00 88.62 88 LYS A N 1
ATOM 714 C CA . LYS A 1 88 ? -3.782 7.897 17.264 1.00 88.62 88 LYS A CA 1
ATOM 715 C C . LYS A 1 88 ? -4.700 7.416 18.383 1.00 88.62 88 LYS A C 1
ATOM 717 O O . LYS A 1 88 ? -4.491 7.781 19.536 1.00 88.62 88 LYS A O 1
ATOM 722 N N . MET A 1 89 ? -5.685 6.578 18.065 1.00 83.06 89 MET A N 1
ATOM 723 C CA . MET A 1 89 ? -6.597 6.047 19.076 1.00 83.06 89 MET A CA 1
ATOM 724 C C . MET A 1 89 ? -5.867 5.177 20.106 1.00 83.06 89 MET A C 1
ATOM 726 O O . MET A 1 89 ? -6.136 5.309 21.297 1.00 83.06 89 MET A O 1
ATOM 730 N N . ARG A 1 90 ? -4.886 4.366 19.682 1.00 83.06 90 ARG A N 1
ATOM 731 C CA . ARG A 1 90 ? -4.044 3.584 20.607 1.00 83.06 90 ARG A CA 1
ATOM 732 C C . ARG A 1 90 ? -3.205 4.445 21.549 1.00 83.06 90 ARG A C 1
ATOM 734 O O . ARG A 1 90 ? -2.941 4.018 22.666 1.00 83.06 90 ARG A O 1
ATOM 741 N N . ALA A 1 91 ? -2.778 5.626 21.106 1.00 80.81 91 ALA A N 1
ATOM 742 C CA . ALA A 1 91 ? -2.029 6.556 21.946 1.00 80.81 91 ALA A CA 1
ATOM 743 C C . ALA A 1 91 ? -2.925 7.278 22.969 1.00 80.81 91 ALA A C 1
ATOM 745 O O . ALA A 1 91 ? -2.483 7.548 24.081 1.00 80.81 91 ALA A O 1
ATOM 746 N N . ILE A 1 92 ? -4.173 7.590 22.597 1.00 80.69 92 ILE A N 1
ATOM 747 C CA . ILE A 1 92 ? -5.120 8.329 23.449 1.00 80.69 92 ILE A CA 1
ATOM 748 C C . ILE A 1 92 ? -5.803 7.407 24.465 1.00 80.69 92 ILE A C 1
ATOM 750 O O . ILE A 1 92 ? -6.108 7.847 25.571 1.00 80.69 92 ILE A O 1
ATOM 754 N N . ILE A 1 93 ? -6.027 6.136 24.118 1.00 71.94 93 ILE A N 1
ATOM 755 C CA . ILE A 1 93 ? -6.679 5.169 25.006 1.00 71.94 93 ILE A CA 1
ATOM 756 C C . ILE A 1 93 ? -5.807 3.910 25.152 1.00 71.94 93 ILE A C 1
ATOM 758 O O . ILE A 1 93 ? -6.054 2.905 24.481 1.00 71.94 93 ILE A O 1
ATOM 762 N N . PRO A 1 94 ? -4.787 3.939 26.035 1.00 62.72 94 PRO A N 1
ATOM 763 C CA . PRO A 1 94 ? -3.849 2.825 26.211 1.00 62.72 94 PRO A CA 1
ATOM 764 C C . PRO A 1 94 ? -4.520 1.531 26.701 1.00 62.72 94 PRO A C 1
ATOM 766 O O . PRO A 1 94 ? -4.119 0.439 26.309 1.00 62.72 94 PRO A O 1
ATOM 769 N N . GLU A 1 95 ? -5.564 1.664 27.525 1.00 58.50 95 GLU A N 1
ATOM 770 C CA . GLU A 1 95 ? -6.283 0.562 28.190 1.00 58.50 95 GLU A CA 1
ATOM 771 C C . GLU A 1 95 ? -7.623 0.205 27.511 1.00 58.50 95 GLU A C 1
ATOM 773 O O . GLU A 1 95 ? -8.296 -0.743 27.906 1.00 58.50 95 GLU A O 1
ATOM 778 N N . GLY A 1 96 ? -8.056 0.957 26.493 1.00 57.19 96 GLY A N 1
ATOM 779 C CA . GLY A 1 96 ? -9.485 1.060 26.177 1.00 57.19 96 GLY A CA 1
ATOM 780 C C . GLY A 1 96 ? -9.824 1.235 24.704 1.00 57.19 96 GLY A C 1
ATOM 781 O O . GLY A 1 96 ? -10.548 2.148 24.333 1.00 57.19 96 GLY A O 1
ATOM 782 N N . LEU A 1 97 ? -9.384 0.299 23.871 1.00 54.66 97 LEU A N 1
ATOM 783 C CA . LEU A 1 97 ? -10.203 -0.168 22.744 1.00 54.66 97 LEU A CA 1
ATOM 784 C C . LEU A 1 97 ? -10.352 -1.695 22.818 1.00 54.66 97 LEU A C 1
ATOM 786 O O . LEU A 1 97 ? -10.332 -2.389 21.801 1.00 54.66 97 LEU A O 1
ATOM 790 N N . GLY A 1 98 ? -10.448 -2.227 24.046 1.00 59.50 98 GLY A N 1
ATOM 791 C CA . GLY A 1 98 ? -10.712 -3.643 24.299 1.00 59.50 98 GLY A CA 1
ATOM 792 C C . GLY A 1 98 ? -11.903 -4.132 23.477 1.00 59.50 98 GLY A C 1
ATOM 793 O O . GLY A 1 98 ? -12.851 -3.368 23.310 1.00 59.50 98 GLY A O 1
ATOM 794 N N . SER A 1 99 ? -11.776 -5.354 22.933 1.00 53.50 99 SER A N 1
ATOM 795 C CA . SER A 1 99 ? -12.715 -6.177 22.128 1.00 53.50 99 SER A CA 1
ATOM 796 C C . SER A 1 99 ? -13.446 -5.535 20.929 1.00 53.50 99 SER A C 1
ATOM 798 O O . SER A 1 99 ? -13.663 -6.215 19.931 1.00 53.50 99 SER A O 1
ATOM 800 N N . THR A 1 100 ? -13.757 -4.242 20.967 1.00 52.81 100 THR A N 1
ATOM 801 C CA . THR A 1 100 ? -14.503 -3.448 19.976 1.00 52.81 100 THR A CA 1
ATOM 802 C C . THR A 1 100 ? -13.866 -3.411 18.588 1.00 52.81 100 THR A C 1
ATOM 804 O O . THR A 1 100 ? -14.588 -3.349 17.599 1.00 52.81 100 THR A O 1
ATOM 807 N N . TRP A 1 101 ? -12.538 -3.517 18.499 1.00 56.94 101 TRP A N 1
ATOM 808 C CA . TRP A 1 101 ? -11.812 -3.603 17.226 1.00 56.94 101 TRP A CA 1
ATOM 809 C C . TRP A 1 101 ? -11.046 -4.921 17.064 1.00 56.94 101 TRP A C 1
ATOM 811 O O . TRP A 1 101 ? -10.125 -4.988 16.274 1.00 56.94 101 TRP A O 1
ATOM 821 N N . GLY A 1 102 ? -11.355 -5.983 17.815 1.00 54.38 102 GLY A N 1
ATOM 822 C CA . GLY A 1 102 ? -10.721 -7.300 17.611 1.00 54.38 102 GLY A CA 1
ATOM 823 C C . GLY A 1 102 ? -9.230 -7.403 17.976 1.00 54.38 102 GLY A C 1
ATOM 824 O O . GLY A 1 102 ? -8.630 -8.464 17.807 1.00 54.38 102 GLY A O 1
ATOM 825 N N . SER A 1 103 ? -8.619 -6.350 18.525 1.00 53.19 103 SER A N 1
ATOM 826 C CA . SER A 1 103 ? -7.279 -6.440 19.107 1.00 53.19 103 SER A CA 1
ATOM 827 C C . SER A 1 103 ? -7.376 -7.207 20.427 1.00 53.19 103 SER A C 1
ATOM 829 O O . SER A 1 103 ? -7.867 -6.672 21.424 1.00 53.19 103 SER A O 1
ATOM 831 N N . ARG A 1 104 ? -6.956 -8.481 20.445 1.00 53.09 104 ARG A N 1
ATOM 832 C CA . ARG A 1 104 ? -6.666 -9.192 21.702 1.00 53.09 104 ARG A CA 1
ATOM 833 C C . ARG A 1 104 ? -5.659 -8.324 22.444 1.00 53.09 104 ARG A C 1
ATOM 835 O O . ARG A 1 104 ? -4.537 -8.160 21.963 1.00 53.09 104 ARG A O 1
ATOM 842 N N . SER A 1 105 ? -6.052 -7.724 23.567 1.00 54.69 105 SER A N 1
ATOM 843 C CA . SER A 1 105 ? -5.082 -6.966 24.345 1.00 54.69 105 SER A CA 1
ATOM 844 C C . SER A 1 105 ? -3.962 -7.933 24.740 1.00 54.69 105 SER A C 1
ATOM 846 O O . SER A 1 105 ? -4.208 -9.080 25.124 1.00 54.69 105 SER A O 1
ATOM 848 N N . LEU A 1 106 ? -2.708 -7.497 24.613 1.00 54.56 106 LEU A N 1
ATOM 849 C CA . LEU A 1 106 ? -1.558 -8.297 25.047 1.00 54.56 106 LEU A CA 1
ATOM 850 C C . LEU A 1 106 ? -1.703 -8.692 26.530 1.00 54.56 106 LEU A C 1
ATOM 852 O O . LEU A 1 106 ? -1.274 -9.776 26.925 1.00 54.56 106 LEU A O 1
ATOM 856 N N . THR A 1 107 ? -2.410 -7.867 27.312 1.00 53.38 107 THR A N 1
ATOM 857 C CA . THR A 1 107 ? -2.778 -8.138 28.705 1.00 53.38 107 THR A CA 1
ATOM 858 C C . THR A 1 107 ? -3.736 -9.325 28.848 1.00 53.38 107 THR A C 1
ATOM 860 O O . THR A 1 107 ? -3.510 -10.159 29.719 1.00 53.38 107 THR A O 1
ATOM 863 N N . GLN A 1 108 ? -4.722 -9.498 27.958 1.00 53.47 108 GLN A N 1
ATOM 864 C CA . GLN A 1 108 ? -5.641 -10.643 27.982 1.00 53.47 108 GLN A CA 1
ATOM 865 C C . GLN A 1 108 ? -4.889 -11.963 27.768 1.00 53.47 108 GLN A C 1
ATOM 867 O O . GLN A 1 108 ? -5.118 -12.918 28.496 1.00 53.47 108 GLN A O 1
ATOM 872 N N . SER A 1 109 ? -3.934 -12.011 26.830 1.00 58.47 109 SER A N 1
ATOM 873 C CA . SER A 1 109 ? -3.153 -13.235 26.572 1.00 58.47 109 SER A CA 1
ATOM 874 C C . SER A 1 109 ? -2.214 -13.618 27.724 1.00 58.47 109 SER A C 1
ATOM 876 O O . SER A 1 109 ? -1.966 -14.801 27.954 1.00 58.47 109 SER A O 1
ATOM 878 N N . ALA A 1 110 ? -1.702 -12.628 28.462 1.00 63.78 110 ALA A N 1
ATOM 879 C CA . ALA A 1 110 ? -0.870 -12.856 29.640 1.00 63.78 110 ALA A CA 1
ATOM 880 C C . ALA A 1 110 ? -1.711 -13.354 30.825 1.00 63.78 110 ALA A C 1
ATOM 882 O O . ALA A 1 110 ? -1.333 -14.322 31.479 1.00 63.78 110 ALA A O 1
ATOM 883 N N . ILE A 1 111 ? -2.885 -12.753 31.039 1.00 65.19 111 ILE A N 1
ATOM 884 C CA . ILE A 1 111 ? -3.830 -13.161 32.086 1.00 65.19 111 ILE A CA 1
ATOM 885 C C . ILE A 1 111 ? -4.414 -14.550 31.784 1.00 65.19 111 ILE A C 1
ATOM 887 O O . ILE A 1 111 ? -4.477 -15.387 32.676 1.00 65.19 111 ILE A O 1
ATOM 891 N N . GLU A 1 112 ? -4.776 -14.845 30.531 1.00 62.62 112 GLU A N 1
ATOM 892 C CA . GLU A 1 112 ? -5.253 -16.173 30.114 1.00 62.62 112 GLU A CA 1
ATOM 893 C C . GLU A 1 112 ? -4.201 -17.259 30.374 1.00 62.62 112 GLU A C 1
ATOM 895 O O . GLU A 1 112 ? -4.540 -18.354 30.815 1.00 62.62 112 GLU A O 1
ATOM 900 N N . ARG A 1 113 ? -2.917 -16.977 30.132 1.00 65.94 113 ARG A N 1
ATOM 901 C CA . ARG A 1 113 ? -1.828 -17.924 30.420 1.00 65.94 113 ARG A CA 1
ATOM 902 C C . ARG A 1 113 ? -1.645 -18.162 31.915 1.00 65.94 113 ARG A C 1
ATOM 904 O O . ARG A 1 113 ? -1.490 -19.311 32.314 1.00 65.94 113 ARG A O 1
ATOM 911 N N . GLU A 1 114 ? -1.701 -17.103 32.715 1.00 67.38 114 GLU A N 1
ATOM 912 C CA . GLU A 1 114 ? -1.583 -17.188 34.172 1.00 67.38 114 GLU A CA 1
ATOM 913 C C . GLU A 1 114 ? -2.736 -18.004 34.773 1.00 67.38 114 GLU A C 1
ATOM 915 O O . GLU A 1 114 ? -2.499 -18.990 35.471 1.00 67.38 114 GLU A O 1
ATOM 920 N N . VAL A 1 115 ? -3.981 -17.667 34.414 1.00 69.88 115 VAL A N 1
ATOM 921 C CA . VAL A 1 115 ? -5.192 -18.354 34.894 1.00 69.88 115 VAL A CA 1
ATOM 922 C C . VAL A 1 115 ? -5.202 -19.829 34.483 1.00 69.88 115 VAL A C 1
ATOM 924 O O . VAL A 1 115 ? -5.505 -20.691 35.304 1.00 69.88 115 VAL A O 1
ATOM 927 N N . ASN A 1 116 ? -4.810 -20.147 33.244 1.00 64.62 116 ASN A N 1
ATOM 928 C CA . ASN A 1 116 ? -4.714 -21.537 32.790 1.00 64.62 116 ASN A CA 1
ATOM 929 C C . ASN A 1 116 ? -3.597 -22.320 33.499 1.00 64.62 116 ASN A C 1
ATOM 931 O O . ASN A 1 116 ? -3.719 -23.534 33.646 1.00 64.62 116 ASN A O 1
ATOM 935 N N . SER A 1 117 ? -2.526 -21.657 33.950 1.00 73.81 117 SER A N 1
ATOM 936 C CA . SER A 1 117 ? -1.471 -22.317 34.729 1.00 73.81 117 SER A CA 1
ATOM 937 C C . SER A 1 117 ? -1.918 -22.644 36.158 1.00 73.81 117 SER A C 1
ATOM 939 O O . SER A 1 117 ? -1.551 -23.692 36.682 1.00 73.81 117 SER A O 1
ATOM 941 N N . GLN A 1 118 ? -2.761 -21.795 36.759 1.00 69.81 118 GLN A N 1
ATOM 942 C CA . GLN A 1 118 ? -3.275 -21.997 38.118 1.00 69.81 118 GLN A CA 1
ATOM 943 C C . GLN A 1 118 ? -4.393 -23.046 38.194 1.00 69.81 118 GLN A C 1
ATOM 945 O O . GLN A 1 118 ? -4.563 -23.678 39.226 1.00 69.81 118 GLN A O 1
ATOM 950 N N . LEU A 1 119 ? -5.135 -23.265 37.105 1.00 68.44 119 LEU A N 1
ATOM 951 C CA . LEU A 1 119 ? -6.159 -24.315 37.008 1.00 68.44 119 LEU A CA 1
ATOM 952 C C . LEU A 1 119 ? -5.590 -25.720 36.739 1.00 68.44 119 LEU A C 1
ATOM 954 O O . LEU A 1 119 ? -6.333 -26.696 36.808 1.00 68.44 119 LEU A O 1
ATOM 958 N N . ALA A 1 120 ? -4.303 -25.825 36.399 1.00 65.25 120 ALA A N 1
ATOM 959 C CA . ALA A 1 120 ? -3.635 -27.083 36.068 1.00 65.25 120 ALA A CA 1
ATOM 960 C C . ALA A 1 120 ? -2.829 -27.692 37.240 1.00 65.25 120 ALA A C 1
ATOM 962 O O . ALA A 1 120 ? -2.072 -28.638 37.012 1.00 65.25 120 ALA A O 1
ATOM 963 N N . GLN A 1 121 ? -2.971 -27.154 38.458 1.00 49.84 121 GLN A N 1
ATOM 964 C CA . GLN A 1 121 ? -2.372 -27.659 39.706 1.00 49.84 121 GLN A CA 1
ATOM 965 C C . GLN A 1 121 ? -3.448 -28.242 40.622 1.00 49.84 121 GLN A C 1
ATOM 967 O O . GLN A 1 121 ? -3.156 -29.281 41.255 1.00 49.84 121 GLN A O 1
#

Radius of gyration: 28.9 Å; chains: 1; bounding box: 41×44×83 Å